Protein AF-A0A0K2G9C5-F1 (afdb_monomer)

Organism: Nitrospira moscoviensis (NCBI:txid42253)

Structure (mmCIF, N/CA/C/O backbone):
data_AF-A0A0K2G9C5-F1
#
_entry.id   AF-A0A0K2G9C5-F1
#
loop_
_atom_site.group_PDB
_atom_site.id
_atom_site.type_symbol
_atom_site.label_atom_id
_atom_site.label_alt_id
_atom_site.label_comp_id
_atom_site.label_asym_id
_atom_site.label_entity_id
_atom_site.label_seq_id
_atom_site.pdbx_PDB_ins_code
_atom_site.Cartn_x
_atom_site.Cartn_y
_atom_site.Cartn_z
_atom_site.occupancy
_atom_site.B_iso_or_equiv
_atom_site.auth_seq_id
_atom_site.auth_comp_id
_atom_site.auth_asym_id
_atom_site.auth_atom_id
_atom_site.pdbx_PDB_model_num
ATOM 1 N N . MET A 1 1 ? 92.216 13.112 1.323 1.00 41.47 1 MET A N 1
ATOM 2 C CA . MET A 1 1 ? 91.656 14.383 0.808 1.00 41.47 1 MET A CA 1
ATOM 3 C C . MET A 1 1 ? 90.267 14.079 0.259 1.00 41.47 1 MET A C 1
ATOM 5 O O . MET A 1 1 ? 90.169 13.139 -0.512 1.00 41.47 1 MET A O 1
ATOM 9 N N . GLY A 1 2 ? 89.225 14.803 0.679 1.00 39.50 2 GLY A 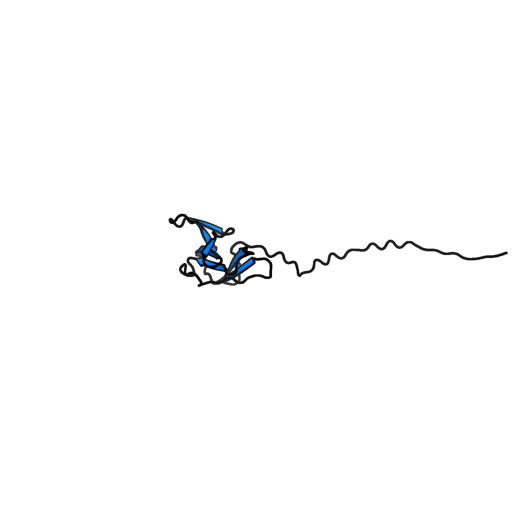N 1
ATOM 10 C CA . GLY A 1 2 ? 87.846 14.628 0.185 1.00 39.50 2 GLY A CA 1
ATOM 11 C C . GLY A 1 2 ? 86.836 14.336 1.298 1.00 39.50 2 GLY A C 1
ATOM 12 O O . GLY A 1 2 ? 86.579 13.184 1.618 1.00 39.50 2 GLY A O 1
ATOM 13 N N . ARG A 1 3 ? 86.314 15.400 1.917 1.00 35.66 3 ARG A N 1
ATOM 14 C CA . ARG A 1 3 ? 85.247 15.400 2.931 1.00 35.66 3 ARG A CA 1
ATOM 15 C C . ARG A 1 3 ? 83.862 15.457 2.270 1.00 35.66 3 ARG A C 1
ATOM 17 O O . ARG A 1 3 ? 83.735 16.048 1.204 1.00 35.66 3 ARG A O 1
ATOM 24 N N . GLY A 1 4 ? 82.844 15.036 3.025 1.00 31.25 4 GLY A N 1
ATOM 25 C CA . GLY A 1 4 ? 81.438 15.444 2.870 1.00 31.25 4 GLY A CA 1
ATOM 26 C C . GLY A 1 4 ? 80.573 14.389 2.175 1.00 31.25 4 GLY A C 1
ATOM 27 O O . GLY A 1 4 ? 81.051 13.709 1.286 1.00 31.25 4 GLY A O 1
ATOM 28 N N . LEU A 1 5 ? 79.307 14.159 2.509 1.00 44.69 5 LEU A N 1
ATOM 29 C CA . LEU A 1 5 ? 78.355 14.866 3.358 1.00 44.69 5 LEU A CA 1
ATOM 30 C C . LEU A 1 5 ? 77.280 13.859 3.804 1.00 44.69 5 LEU A C 1
ATOM 32 O O . LEU A 1 5 ? 76.901 12.948 3.074 1.00 44.69 5 LEU A O 1
ATOM 36 N N . THR A 1 6 ? 76.799 14.076 5.019 1.00 39.97 6 THR A N 1
ATOM 37 C CA . THR A 1 6 ? 75.593 13.529 5.643 1.00 39.97 6 THR A CA 1
ATOM 38 C C . THR A 1 6 ? 74.355 13.564 4.742 1.00 39.97 6 THR A C 1
ATOM 40 O O . THR A 1 6 ? 74.088 14.577 4.101 1.00 39.97 6 THR A O 1
ATOM 43 N N . GLY A 1 7 ? 73.538 12.509 4.798 1.00 34.91 7 GLY A N 1
ATOM 44 C CA . GLY A 1 7 ? 72.218 12.457 4.170 1.00 34.91 7 GLY A CA 1
ATOM 45 C C . GLY A 1 7 ? 71.244 11.597 4.971 1.00 34.91 7 GLY A C 1
ATOM 46 O O . GLY A 1 7 ? 71.027 10.434 4.655 1.00 34.91 7 GLY A O 1
ATOM 47 N N . LEU A 1 8 ? 70.667 12.185 6.018 1.00 43.06 8 LEU A N 1
ATOM 48 C CA . LEU A 1 8 ? 69.480 11.694 6.716 1.00 43.06 8 LEU A CA 1
ATOM 49 C C . LEU A 1 8 ? 68.318 11.564 5.716 1.00 43.06 8 LEU A C 1
ATOM 51 O O . LEU A 1 8 ? 67.971 12.546 5.060 1.00 43.06 8 LEU A O 1
ATOM 55 N N . ARG A 1 9 ? 67.653 10.407 5.656 1.00 40.06 9 ARG A N 1
ATOM 56 C CA . ARG A 1 9 ? 66.242 10.346 5.251 1.00 40.06 9 ARG A CA 1
ATOM 57 C C . ARG A 1 9 ? 65.481 9.460 6.223 1.00 40.06 9 ARG A C 1
ATOM 59 O O . ARG A 1 9 ? 65.503 8.239 6.135 1.00 40.06 9 ARG A O 1
ATOM 66 N N . ALA A 1 10 ? 64.831 10.127 7.171 1.00 43.00 10 ALA A N 1
ATOM 67 C CA . ALA A 1 10 ? 63.748 9.565 7.952 1.00 43.00 10 ALA A CA 1
ATOM 68 C C . ALA A 1 10 ? 62.662 9.065 6.988 1.00 43.00 10 ALA A C 1
ATOM 70 O O . ALA A 1 10 ? 62.103 9.844 6.215 1.00 43.00 10 ALA A O 1
ATOM 71 N N . GLY A 1 11 ? 62.384 7.764 7.012 1.00 41.16 11 GLY A N 1
ATOM 72 C CA . GLY A 1 11 ? 61.179 7.217 6.406 1.00 41.16 11 GLY A CA 1
ATOM 73 C C . GLY A 1 11 ? 59.995 7.604 7.280 1.00 41.16 11 GLY A C 1
ATOM 74 O O . GLY A 1 11 ? 59.713 6.931 8.266 1.00 41.16 11 GLY A O 1
ATOM 75 N N . ALA A 1 12 ? 59.328 8.710 6.957 1.00 50.00 12 ALA A N 1
ATOM 76 C CA . ALA A 1 12 ? 58.020 8.996 7.524 1.00 50.00 12 ALA A CA 1
ATOM 77 C C . ALA A 1 12 ? 57.033 7.984 6.930 1.00 50.00 12 ALA A C 1
ATOM 79 O O . ALA A 1 12 ? 56.676 8.063 5.755 1.00 50.00 12 ALA A O 1
ATOM 80 N N . ALA A 1 13 ? 56.632 7.002 7.736 1.00 50.69 13 ALA A N 1
ATOM 81 C CA . ALA A 1 13 ? 55.495 6.156 7.425 1.00 50.69 13 ALA A CA 1
ATOM 82 C C . ALA A 1 13 ? 54.253 7.054 7.371 1.00 50.69 13 ALA A C 1
ATOM 84 O O . ALA A 1 13 ? 53.757 7.518 8.397 1.00 50.69 13 ALA A O 1
ATOM 85 N N . VAL A 1 14 ? 53.775 7.339 6.161 1.00 50.19 14 VAL A N 1
ATOM 86 C CA . VAL A 1 14 ? 52.467 7.955 5.965 1.00 50.19 14 VAL A CA 1
ATOM 87 C C . VAL A 1 14 ? 51.441 6.884 6.310 1.00 50.19 14 VAL A C 1
ATOM 89 O O . VAL A 1 14 ? 51.135 6.014 5.498 1.00 50.19 14 VAL A O 1
ATOM 92 N N . VAL A 1 15 ? 50.928 6.921 7.539 1.00 48.94 15 VAL A N 1
ATOM 93 C CA . VAL A 1 15 ? 49.672 6.249 7.865 1.00 48.94 15 VAL A CA 1
ATOM 94 C C . VAL A 1 15 ? 48.605 7.003 7.085 1.00 48.94 15 VAL A C 1
ATOM 96 O O . VAL A 1 15 ? 48.138 8.060 7.505 1.00 48.94 15 VAL A O 1
ATOM 99 N N . ALA A 1 16 ? 48.273 6.498 5.899 1.00 50.56 16 ALA A N 1
ATOM 100 C CA . ALA A 1 16 ? 47.087 6.922 5.184 1.00 50.56 16 ALA A CA 1
ATOM 101 C C . ALA A 1 16 ? 45.887 6.490 6.031 1.00 50.56 16 ALA A C 1
ATOM 103 O O . ALA A 1 16 ? 45.383 5.375 5.912 1.00 50.56 16 ALA A O 1
ATOM 104 N N . ALA A 1 17 ? 45.463 7.368 6.939 1.00 54.94 17 ALA A N 1
ATOM 105 C CA . ALA A 1 17 ? 44.134 7.319 7.504 1.00 54.94 17 ALA A CA 1
ATOM 106 C C . ALA A 1 17 ? 43.175 7.490 6.322 1.00 54.94 17 ALA A C 1
ATOM 108 O O . ALA A 1 17 ? 42.924 8.602 5.861 1.00 54.94 17 ALA A O 1
ATOM 109 N N . LEU A 1 18 ? 42.710 6.369 5.771 1.00 56.81 18 LEU A N 1
ATOM 110 C CA . LEU A 1 18 ? 41.583 6.349 4.855 1.00 56.81 18 LEU A CA 1
ATOM 111 C C . LEU A 1 18 ? 40.394 6.878 5.652 1.00 56.81 18 LEU A C 1
ATOM 113 O O . LEU A 1 18 ? 39.745 6.140 6.390 1.00 56.81 18 LEU A O 1
ATOM 117 N N . CYS A 1 19 ? 40.151 8.185 5.549 1.00 46.09 19 CYS A N 1
ATOM 118 C CA . CYS A 1 19 ? 38.882 8.774 5.918 1.00 46.09 19 CYS A CA 1
ATOM 119 C C . CYS A 1 19 ? 37.807 7.977 5.180 1.00 46.09 19 CYS A C 1
ATOM 121 O O . CYS A 1 19 ? 37.665 8.091 3.962 1.00 46.09 19 CYS A O 1
ATOM 123 N N . ALA A 1 20 ? 37.084 7.140 5.919 1.00 54.84 20 ALA A N 1
ATOM 124 C CA . ALA A 1 20 ? 35.892 6.463 5.452 1.00 54.84 20 ALA A CA 1
ATOM 125 C C . ALA A 1 20 ? 34.794 7.516 5.249 1.00 54.84 20 ALA A C 1
ATOM 127 O O . ALA A 1 20 ? 33.864 7.644 6.041 1.00 54.84 20 ALA A O 1
ATOM 128 N N . PHE A 1 21 ? 34.924 8.309 4.186 1.00 57.47 21 PHE A N 1
ATOM 129 C CA . PHE A 1 21 ? 33.829 9.077 3.626 1.00 57.47 21 PHE A CA 1
ATOM 130 C C . PHE A 1 21 ? 32.906 8.076 2.945 1.00 57.47 21 PHE A C 1
ATOM 132 O O . PHE A 1 21 ? 32.997 7.844 1.741 1.00 57.47 21 PHE A O 1
ATOM 139 N N . LEU A 1 22 ? 32.034 7.439 3.727 1.00 59.28 22 LEU A N 1
ATOM 140 C CA . LEU A 1 22 ? 30.858 6.820 3.140 1.00 59.28 22 LEU A CA 1
ATOM 141 C C . LEU A 1 22 ? 30.111 7.947 2.420 1.00 59.28 22 LEU A C 1
ATOM 143 O O . LEU A 1 22 ? 29.742 8.934 3.067 1.00 59.28 22 LEU A O 1
ATOM 147 N N . PRO A 1 23 ? 29.935 7.873 1.091 1.00 54.03 23 PRO A N 1
ATOM 148 C CA . PRO A 1 23 ? 29.151 8.872 0.404 1.00 54.03 23 PRO A CA 1
ATOM 149 C C . PRO A 1 23 ? 27.748 8.802 1.001 1.00 54.03 23 PRO A C 1
ATOM 151 O O . PRO A 1 23 ? 27.080 7.773 0.915 1.00 54.03 23 PRO A O 1
ATOM 154 N N . SER A 1 24 ? 27.290 9.918 1.567 1.00 56.53 24 SER A N 1
ATOM 155 C CA . SER A 1 24 ? 25.913 10.135 2.047 1.00 56.53 24 SER A CA 1
ATOM 156 C C . SER A 1 24 ? 24.838 9.819 0.978 1.00 56.53 24 SER A C 1
ATOM 158 O O . SER A 1 24 ? 23.646 9.803 1.247 1.00 56.53 24 SER A O 1
ATOM 160 N N . CYS A 1 25 ? 25.258 9.523 -0.256 1.00 54.47 25 CYS A N 1
ATOM 161 C CA . CYS A 1 25 ? 24.418 9.113 -1.373 1.00 54.47 25 CYS A CA 1
ATOM 162 C C . CYS A 1 25 ? 23.943 7.644 -1.302 1.00 54.47 25 CYS A C 1
ATOM 164 O O . CYS A 1 25 ? 22.995 7.281 -1.991 1.00 54.47 25 CYS A O 1
ATOM 166 N N . ALA A 1 26 ? 24.556 6.786 -0.479 1.00 56.81 26 ALA A N 1
ATOM 167 C CA . ALA A 1 26 ? 24.174 5.374 -0.369 1.00 56.81 26 ALA A CA 1
ATOM 168 C C . ALA A 1 26 ? 23.254 5.111 0.835 1.00 56.81 26 ALA A C 1
ATOM 170 O O . ALA A 1 26 ? 23.524 4.239 1.661 1.00 56.81 26 ALA A O 1
ATOM 171 N N . GLN A 1 27 ? 22.162 5.867 0.964 1.00 59.25 27 GLN A N 1
ATOM 172 C CA . GLN A 1 27 ? 21.125 5.494 1.922 1.00 59.25 27 GLN A CA 1
ATOM 173 C C . GLN A 1 27 ? 20.442 4.222 1.396 1.00 59.25 27 GLN A C 1
ATOM 175 O O . GLN A 1 27 ? 19.819 4.228 0.336 1.00 59.25 27 GLN A O 1
ATOM 180 N N . ILE A 1 28 ? 20.626 3.098 2.094 1.00 66.81 28 ILE A N 1
ATOM 181 C CA . ILE A 1 28 ? 19.984 1.828 1.742 1.00 66.81 28 ILE A CA 1
ATOM 182 C C . ILE A 1 28 ? 18.502 1.957 2.101 1.00 66.81 28 ILE A C 1
ATOM 184 O O . ILE A 1 28 ? 18.118 1.810 3.259 1.00 66.81 28 ILE A O 1
ATOM 188 N N . TRP A 1 29 ? 17.676 2.256 1.106 1.00 78.25 29 TRP A N 1
ATOM 189 C CA . TRP A 1 29 ? 16.228 2.344 1.253 1.00 78.25 29 TRP A CA 1
ATOM 190 C C . TRP A 1 29 ? 15.639 0.937 1.411 1.00 78.25 29 TRP A C 1
ATOM 192 O O . TRP A 1 29 ? 15.633 0.146 0.469 1.00 78.25 29 TRP A O 1
ATOM 202 N N . LYS A 1 30 ? 15.172 0.608 2.618 1.00 87.38 30 LYS A N 1
ATOM 203 C CA . LYS A 1 30 ? 14.475 -0.649 2.930 1.00 87.38 30 LYS A CA 1
ATOM 204 C C . LYS A 1 30 ? 12.998 -0.364 3.200 1.00 87.38 30 LYS A C 1
ATOM 206 O O . LYS A 1 30 ? 12.694 0.722 3.691 1.00 87.38 30 LYS A O 1
ATOM 211 N N . PRO A 1 31 ? 12.087 -1.309 2.910 1.00 93.62 31 PRO A N 1
ATOM 212 C CA . PRO A 1 31 ? 10.723 -1.182 3.389 1.00 93.62 31 PRO A CA 1
ATOM 213 C C . PRO A 1 31 ? 10.706 -1.264 4.920 1.00 93.62 31 PRO A C 1
ATOM 215 O O . PRO A 1 31 ? 11.414 -2.072 5.523 1.00 93.62 31 PRO A O 1
ATOM 218 N N . GLU A 1 32 ? 9.902 -0.404 5.526 1.00 94.44 32 GLU A N 1
ATOM 219 C CA . GLU A 1 32 ? 9.583 -0.372 6.950 1.00 94.44 32 GLU A CA 1
ATOM 220 C C . GLU A 1 32 ? 8.123 -0.822 7.147 1.00 94.44 32 GLU A C 1
ATOM 222 O O . GLU A 1 32 ? 7.294 -0.603 6.250 1.00 94.44 32 GLU A O 1
ATOM 227 N N . PRO A 1 33 ? 7.780 -1.416 8.306 1.00 96.12 33 PRO A N 1
ATOM 228 C CA . PRO A 1 33 ? 6.387 -1.581 8.709 1.00 96.12 33 PRO A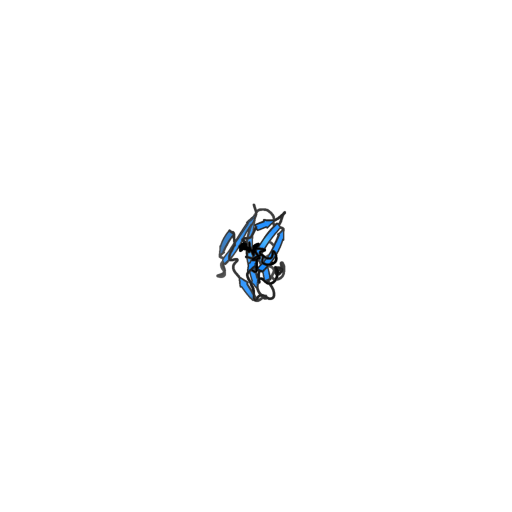 CA 1
ATOM 229 C C . PRO A 1 33 ? 5.621 -0.251 8.641 1.00 96.12 33 PRO A C 1
ATOM 231 O O . PRO A 1 33 ? 6.247 0.811 8.766 1.00 96.12 33 PRO A O 1
ATOM 234 N N . PRO A 1 34 ? 4.287 -0.275 8.458 1.00 96.38 34 PRO A N 1
ATOM 235 C CA . PRO A 1 34 ? 3.471 0.925 8.543 1.00 96.38 34 PRO A CA 1
ATOM 236 C C . PRO A 1 34 ? 3.791 1.716 9.816 1.00 96.38 34 PRO A C 1
ATOM 238 O O . PRO A 1 34 ? 3.721 1.190 10.923 1.00 96.38 34 PRO A O 1
ATOM 241 N N . ARG A 1 35 ? 4.188 2.981 9.665 1.00 95.19 35 ARG A N 1
ATOM 242 C CA . ARG A 1 35 ? 4.684 3.785 10.790 1.00 95.19 35 ARG A CA 1
ATOM 243 C C . ARG A 1 35 ? 3.959 5.124 10.884 1.00 95.19 35 ARG A C 1
ATOM 245 O O . ARG A 1 35 ? 3.914 5.842 9.882 1.00 95.19 35 ARG A O 1
ATOM 252 N N . PRO A 1 36 ? 3.461 5.520 12.069 1.00 94.94 36 PRO A N 1
ATOM 253 C CA . PRO A 1 36 ? 2.911 6.854 12.278 1.00 94.94 36 PRO A CA 1
ATOM 254 C C . PRO A 1 36 ? 3.927 7.967 11.983 1.00 94.94 36 PRO A C 1
ATOM 256 O O . PRO A 1 36 ? 5.100 7.896 12.365 1.00 94.94 36 PRO A O 1
ATOM 259 N N . ILE A 1 37 ? 3.461 9.016 11.312 1.00 94.31 37 ILE A N 1
ATOM 260 C CA . ILE A 1 37 ? 4.208 10.225 10.965 1.00 94.31 37 ILE A CA 1
ATOM 261 C C . ILE A 1 37 ? 3.276 11.446 10.962 1.00 94.31 37 ILE A C 1
ATOM 263 O O . ILE A 1 37 ? 2.495 11.643 10.039 1.00 94.31 37 ILE A O 1
ATOM 267 N N . GLY A 1 38 ? 3.359 12.298 11.985 1.00 88.31 38 GLY A N 1
ATOM 268 C CA . GLY A 1 38 ? 2.718 13.624 11.974 1.00 88.31 38 GLY A CA 1
ATOM 269 C C . GLY A 1 38 ? 1.252 13.653 11.507 1.00 88.31 38 GLY A C 1
ATOM 270 O O . GLY A 1 38 ? 0.923 14.423 10.610 1.00 88.31 38 GLY A O 1
ATOM 271 N N . GLY A 1 39 ? 0.384 12.810 12.082 1.00 90.81 39 GLY A N 1
ATOM 272 C CA . GLY A 1 39 ? -1.046 12.734 11.726 1.00 90.81 39 GLY A CA 1
ATOM 273 C C . GLY A 1 39 ? -1.382 11.829 10.531 1.00 90.81 39 GLY A C 1
ATOM 274 O O . GLY A 1 39 ? -2.529 11.786 10.091 1.00 90.81 39 GLY A O 1
ATOM 275 N N . ALA A 1 40 ? -0.397 11.104 10.007 1.00 97.44 40 ALA A N 1
ATOM 276 C CA . ALA A 1 40 ? -0.555 10.102 8.962 1.00 97.44 40 ALA A CA 1
ATOM 277 C C . ALA A 1 40 ? 0.162 8.799 9.335 1.00 97.44 40 ALA A C 1
ATOM 279 O O . ALA A 1 40 ? 0.884 8.728 10.328 1.00 97.44 40 ALA A O 1
ATOM 280 N N . VAL A 1 41 ? -0.007 7.776 8.505 1.00 98.31 41 VAL A N 1
ATOM 281 C CA . VAL A 1 41 ? 0.785 6.547 8.525 1.00 98.31 41 VAL A CA 1
ATOM 282 C C . VAL A 1 41 ? 1.528 6.428 7.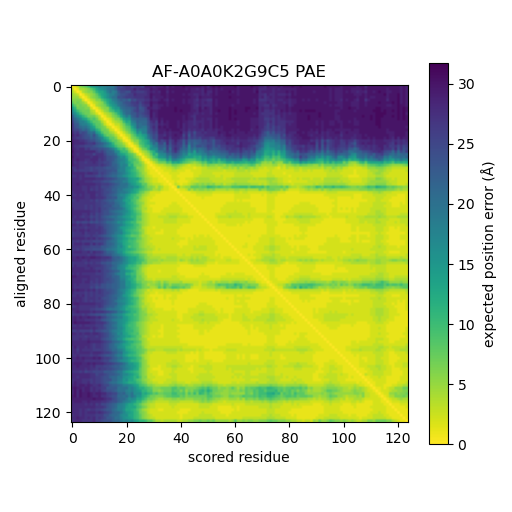206 1.00 98.31 41 VAL A C 1
ATOM 284 O O . VAL A 1 41 ? 0.929 6.525 6.133 1.00 98.31 41 VAL A O 1
ATOM 287 N N . ARG A 1 42 ? 2.838 6.199 7.285 1.00 98.19 42 ARG A N 1
ATOM 288 C CA . ARG A 1 42 ? 3.673 5.897 6.129 1.00 98.19 42 ARG A CA 1
ATOM 289 C C . ARG A 1 42 ? 3.601 4.414 5.820 1.00 98.19 42 ARG A C 1
ATOM 291 O O . ARG A 1 42 ? 3.995 3.596 6.645 1.00 98.19 42 ARG A O 1
ATOM 298 N N . PHE A 1 43 ? 3.175 4.087 4.610 1.00 98.44 43 PHE A N 1
ATOM 299 C CA . PHE A 1 43 ? 3.218 2.740 4.055 1.00 98.44 43 PHE A CA 1
ATOM 300 C C . PHE A 1 43 ? 4.411 2.613 3.124 1.00 98.44 43 PHE A C 1
ATOM 302 O O . PHE A 1 43 ? 4.700 3.545 2.370 1.00 98.44 43 PHE A O 1
ATOM 309 N N . THR A 1 44 ? 5.065 1.451 3.124 1.00 97.88 44 THR A N 1
ATOM 310 C CA . THR A 1 44 ? 6.171 1.185 2.204 1.00 97.88 44 THR A CA 1
ATOM 311 C C . THR A 1 44 ? 6.096 -0.204 1.580 1.00 97.88 44 THR A C 1
ATOM 313 O O . THR A 1 44 ? 5.572 -1.136 2.182 1.00 97.88 44 THR A O 1
ATOM 316 N N . LEU A 1 45 ? 6.620 -0.346 0.362 1.00 98.12 45 LEU A N 1
ATOM 317 C CA . LEU A 1 45 ? 6.721 -1.631 -0.329 1.00 98.12 45 LEU A CA 1
ATOM 318 C C . LEU A 1 45 ? 8.001 -1.687 -1.163 1.00 98.12 45 LEU A C 1
ATOM 320 O O . LEU A 1 45 ? 8.291 -0.760 -1.915 1.00 98.12 45 LEU A O 1
ATOM 324 N N . SER A 1 46 ? 8.745 -2.791 -1.085 1.00 97.19 46 SER A N 1
ATOM 325 C CA . SER A 1 46 ? 9.807 -3.075 -2.055 1.00 97.19 46 SER A CA 1
ATOM 326 C C . SER A 1 46 ? 9.209 -3.771 -3.279 1.00 97.19 46 SER A C 1
ATOM 328 O O . SER A 1 46 ? 8.695 -4.885 -3.180 1.00 97.19 46 SER A O 1
ATOM 330 N N . ALA A 1 47 ? 9.254 -3.102 -4.428 1.00 97.19 47 ALA A N 1
ATOM 331 C CA . ALA A 1 47 ? 8.825 -3.632 -5.717 1.00 97.19 47 ALA A CA 1
ATOM 332 C C . ALA A 1 47 ? 9.704 -3.041 -6.843 1.00 97.19 47 ALA A C 1
ATOM 334 O O . ALA A 1 47 ? 9.274 -2.116 -7.535 1.00 97.19 47 ALA A O 1
ATOM 335 N N . PRO A 1 48 ? 10.943 -3.546 -7.026 1.00 95.88 48 PRO A N 1
ATOM 336 C CA . PRO A 1 48 ? 11.928 -2.943 -7.934 1.00 95.88 48 PRO A CA 1
ATOM 337 C C . PRO A 1 48 ? 11.541 -2.914 -9.409 1.00 95.88 48 PRO A C 1
ATOM 339 O O . PRO A 1 48 ? 11.956 -2.017 -10.133 1.00 95.88 48 PRO A O 1
ATOM 342 N N . GLU A 1 49 ? 10.733 -3.875 -9.844 1.00 95.88 49 GLU A N 1
ATOM 343 C CA . GLU A 1 49 ? 10.296 -4.000 -11.238 1.00 95.88 49 GLU A CA 1
ATOM 344 C C . GLU A 1 49 ? 8.939 -3.330 -11.503 1.00 95.88 49 GLU A C 1
ATOM 346 O O . GLU A 1 49 ? 8.465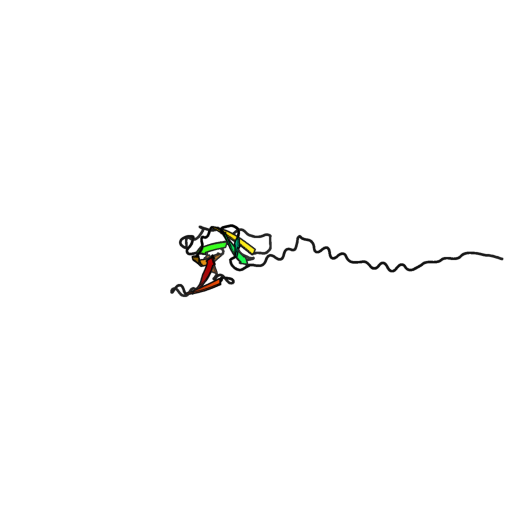 -3.327 -12.639 1.00 95.88 49 GLU A O 1
ATOM 351 N N . ALA A 1 50 ? 8.297 -2.777 -10.468 1.00 97.81 50 ALA A N 1
ATOM 352 C CA . ALA A 1 50 ? 6.986 -2.158 -10.604 1.00 97.81 50 ALA A CA 1
ATOM 353 C C . ALA A 1 50 ? 7.061 -0.860 -11.413 1.00 97.81 50 ALA A C 1
ATOM 355 O O . ALA A 1 50 ? 8.002 -0.076 -11.297 1.00 97.81 50 ALA A O 1
ATOM 356 N N . LYS A 1 51 ? 6.013 -0.597 -12.188 1.00 97.94 51 LYS A N 1
ATOM 357 C CA . LYS A 1 51 ? 5.772 0.688 -12.857 1.00 97.94 51 LYS A CA 1
ATOM 358 C C . LYS A 1 51 ? 4.788 1.539 -12.069 1.00 97.94 51 LYS A C 1
ATOM 360 O O . LYS A 1 51 ? 4.880 2.762 -12.090 1.00 97.94 51 LYS A O 1
ATOM 365 N N . THR A 1 52 ? 3.842 0.897 -11.388 1.00 98.50 52 THR A N 1
ATOM 366 C CA . THR A 1 52 ? 2.877 1.557 -10.504 1.00 98.50 52 THR A CA 1
ATOM 367 C C . THR A 1 52 ? 2.622 0.714 -9.265 1.00 98.50 52 THR A C 1
ATOM 369 O O . THR A 1 52 ? 2.561 -0.516 -9.339 1.00 98.50 52 THR A O 1
ATOM 372 N N . VAL A 1 53 ? 2.432 1.380 -8.129 1.00 98.69 53 VAL A N 1
ATOM 373 C CA . VAL A 1 53 ? 2.031 0.743 -6.875 1.00 98.69 53 VAL A CA 1
ATOM 374 C C . VAL A 1 53 ? 0.939 1.582 -6.231 1.00 98.69 53 VAL A C 1
ATOM 376 O O . VAL A 1 53 ? 1.044 2.805 -6.164 1.00 98.69 53 VAL A O 1
ATOM 379 N N . PHE A 1 54 ? -0.104 0.916 -5.747 1.00 98.81 54 PHE A N 1
ATOM 380 C CA . PHE A 1 54 ? -1.166 1.518 -4.949 1.00 98.81 54 PHE A CA 1
ATOM 381 C C . PHE A 1 54 ? -1.267 0.800 -3.610 1.00 98.81 54 PHE A C 1
ATOM 383 O O . PHE A 1 54 ? -1.159 -0.426 -3.568 1.00 98.81 54 PHE A O 1
ATOM 390 N N . VAL A 1 55 ? -1.532 1.547 -2.539 1.00 98.69 55 VAL A N 1
ATOM 391 C CA . VAL A 1 55 ? -2.028 0.968 -1.286 1.00 98.69 55 VAL A CA 1
ATOM 392 C C . VAL A 1 55 ? -3.555 1.022 -1.306 1.00 98.69 55 VAL A C 1
ATOM 394 O O . VAL A 1 55 ? -4.155 2.025 -1.694 1.00 98.69 55 VAL A O 1
ATOM 397 N N . ILE A 1 56 ? -4.203 -0.082 -0.960 1.00 98.31 56 ILE A N 1
ATOM 398 C CA . ILE A 1 56 ? -5.657 -0.226 -1.033 1.00 98.31 56 ILE A CA 1
ATOM 399 C C . ILE A 1 56 ? -6.127 -0.832 0.278 1.00 98.31 56 ILE A C 1
ATOM 401 O O . ILE A 1 56 ? -5.573 -1.838 0.704 1.00 98.31 56 ILE A O 1
ATOM 405 N N . GLY A 1 57 ? -7.133 -0.240 0.913 1.00 97.94 57 GLY A N 1
ATOM 406 C CA . GLY A 1 57 ? -7.601 -0.717 2.206 1.00 97.94 57 GLY A CA 1
ATOM 407 C C . GLY A 1 57 ? -8.936 -0.132 2.631 1.00 97.94 57 GLY A C 1
ATOM 408 O O . GLY A 1 57 ? -9.592 0.600 1.887 1.00 97.94 57 GLY A O 1
ATOM 409 N N . SER A 1 58 ? -9.340 -0.431 3.862 1.00 98.12 58 SER A N 1
ATOM 410 C CA . SER A 1 58 ? -10.608 0.051 4.419 1.00 98.12 58 SER A CA 1
ATOM 411 C C . SER A 1 58 ? -10.706 1.584 4.427 1.00 98.12 58 SER A C 1
ATOM 413 O O . SER A 1 58 ? -11.781 2.130 4.189 1.00 98.12 58 SER A O 1
ATOM 415 N N . PHE A 1 59 ? -9.585 2.289 4.602 1.00 98.19 59 PHE A N 1
ATOM 416 C CA . PHE A 1 59 ? -9.516 3.756 4.619 1.00 98.19 59 PHE A CA 1
ATOM 417 C C . PHE A 1 59 ? -9.817 4.433 3.272 1.00 98.19 59 PHE A C 1
ATOM 419 O O . PHE A 1 59 ? -10.163 5.611 3.257 1.00 98.19 59 PHE A O 1
ATOM 426 N N . ASN A 1 60 ? -9.704 3.721 2.146 1.00 97.75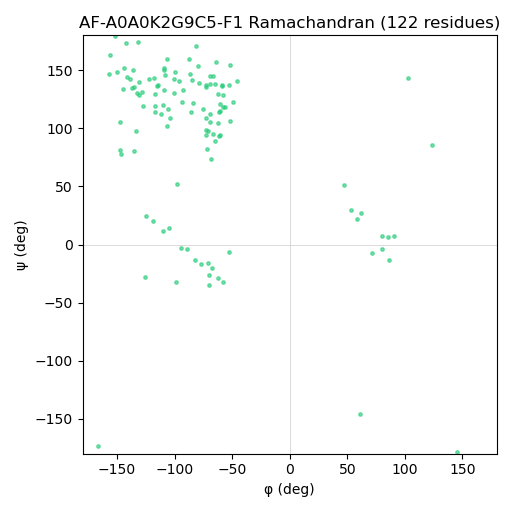 60 ASN A N 1
ATOM 427 C CA . ASN A 1 60 ? -10.086 4.227 0.822 1.00 97.75 60 ASN A CA 1
ATOM 428 C C . ASN A 1 60 ? -11.210 3.399 0.180 1.00 97.75 60 ASN A C 1
ATOM 430 O O . ASN A 1 60 ? -11.387 3.428 -1.038 1.00 97.75 60 ASN A O 1
ATOM 434 N N . GLY A 1 61 ? -11.965 2.654 0.996 1.00 97.75 61 GLY A N 1
ATOM 435 C CA . GLY A 1 61 ? -13.099 1.851 0.542 1.00 97.75 61 GLY A CA 1
ATOM 436 C C . GLY A 1 61 ? -12.719 0.751 -0.449 1.00 97.75 61 GLY A C 1
ATOM 437 O O . GLY A 1 61 ? -13.540 0.384 -1.284 1.00 97.75 61 GLY A O 1
ATOM 438 N N . TRP A 1 62 ? -11.478 0.258 -0.398 1.00 96.75 62 TRP A N 1
ATOM 439 C CA . TRP A 1 62 ? -10.942 -0.729 -1.339 1.00 96.75 62 TRP A CA 1
ATOM 440 C C . TRP A 1 62 ? -10.959 -0.292 -2.817 1.00 96.75 62 TRP A C 1
ATOM 442 O O . TRP A 1 62 ? -10.898 -1.121 -3.731 1.00 96.75 62 TRP A O 1
ATOM 452 N N . VAL A 1 63 ? -11.007 1.018 -3.079 1.00 97.38 63 VAL A N 1
ATOM 453 C CA . VAL A 1 63 ? -11.030 1.564 -4.440 1.00 97.38 63 VAL A CA 1
ATOM 454 C C . VAL A 1 63 ? -9.637 1.480 -5.067 1.00 97.38 63 VAL A C 1
ATOM 456 O O . VAL A 1 63 ? -8.684 2.138 -4.640 1.00 97.38 63 VAL A O 1
ATOM 459 N N . LYS A 1 64 ? -9.516 0.692 -6.142 1.00 95.56 64 LYS A N 1
ATOM 460 C CA . LYS A 1 64 ? -8.291 0.621 -6.952 1.00 95.56 64 LYS A CA 1
ATOM 461 C C . LYS A 1 64 ? -7.948 1.999 -7.512 1.00 95.56 64 LYS A C 1
ATOM 463 O O . LYS A 1 64 ? -8.818 2.699 -8.019 1.00 95.56 64 LYS A O 1
ATOM 468 N N . GLY A 1 65 ? -6.673 2.372 -7.460 1.00 93.38 65 GLY A N 1
ATOM 469 C CA . GLY A 1 65 ? -6.208 3.645 -8.011 1.00 93.38 65 GLY A CA 1
ATOM 470 C C . GLY A 1 65 ? -6.310 4.844 -7.062 1.00 93.38 65 GLY A C 1
ATOM 471 O O . GLY A 1 65 ? -5.696 5.870 -7.336 1.00 93.38 65 GLY A O 1
ATOM 472 N N . ALA A 1 66 ? -7.037 4.731 -5.942 1.00 96.06 66 ALA A N 1
ATOM 473 C CA . ALA A 1 66 ? -7.332 5.871 -5.069 1.00 96.06 66 ALA A CA 1
ATOM 474 C C . ALA A 1 66 ? -6.116 6.404 -4.292 1.00 96.06 66 ALA A C 1
ATOM 476 O O . ALA A 1 66 ? -6.089 7.574 -3.917 1.00 96.06 66 ALA A O 1
ATO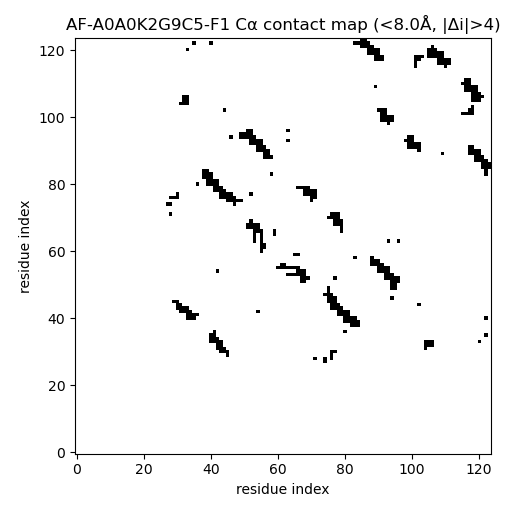M 477 N N . THR A 1 67 ? -5.110 5.564 -4.031 1.00 98.56 67 THR A N 1
ATOM 478 C CA . THR A 1 67 ? -3.938 5.947 -3.227 1.00 98.56 67 THR A CA 1
ATOM 479 C C . THR A 1 67 ? -2.643 5.457 -3.888 1.00 98.56 67 THR A C 1
ATOM 481 O O . THR A 1 67 ? -2.133 4.388 -3.533 1.00 98.56 67 THR A O 1
ATOM 484 N N . PRO A 1 68 ? -2.130 6.183 -4.903 1.00 98.56 68 PRO A N 1
ATOM 485 C CA . PRO A 1 68 ? -0.863 5.859 -5.555 1.00 98.56 68 PRO A CA 1
ATOM 486 C C . PRO A 1 68 ? 0.320 6.054 -4.604 1.00 98.56 68 PRO A C 1
ATOM 488 O O . PRO A 1 68 ? 0.333 6.977 -3.791 1.00 98.56 68 PRO A O 1
ATOM 491 N N . MET A 1 69 ? 1.334 5.204 -4.738 1.00 98.69 69 MET A N 1
ATOM 492 C CA . MET A 1 69 ? 2.606 5.318 -4.028 1.00 98.69 69 MET A CA 1
ATOM 493 C C . MET A 1 69 ? 3.673 5.936 -4.930 1.00 98.69 69 MET A C 1
ATOM 495 O O . MET A 1 69 ? 3.678 5.721 -6.142 1.00 98.69 69 MET A O 1
ATOM 499 N N . ALA A 1 70 ? 4.600 6.681 -4.332 1.00 98.19 70 ALA A N 1
ATOM 500 C CA . ALA A 1 70 ? 5.739 7.269 -5.027 1.00 98.19 70 ALA A CA 1
ATOM 501 C C . ALA A 1 70 ? 6.978 6.376 -4.892 1.00 98.19 70 ALA A C 1
ATOM 503 O O . ALA A 1 70 ? 7.240 5.838 -3.815 1.00 98.19 70 ALA A O 1
ATOM 504 N N . ALA A 1 71 ? 7.759 6.248 -5.965 1.00 96.75 71 ALA A N 1
ATOM 505 C CA . ALA A 1 71 ? 9.063 5.596 -5.910 1.00 96.75 71 ALA A CA 1
ATOM 506 C C . ALA A 1 71 ? 10.062 6.446 -5.102 1.00 96.75 71 ALA A C 1
ATOM 508 O O . ALA A 1 71 ? 10.126 7.668 -5.249 1.00 96.75 71 ALA A O 1
ATOM 509 N N . VAL A 1 72 ? 10.860 5.792 -4.260 1.00 94.31 72 VAL A N 1
ATOM 510 C CA . VAL A 1 72 ? 11.871 6.406 -3.395 1.00 94.31 72 VAL A CA 1
ATOM 511 C C . VAL A 1 72 ? 13.262 6.114 -3.957 1.00 94.31 72 VAL A C 1
ATOM 513 O O . VAL A 1 72 ? 13.818 5.017 -3.817 1.00 94.31 72 VAL A O 1
ATOM 516 N N . GLY A 1 73 ? 13.834 7.125 -4.612 1.00 88.19 73 GLY A N 1
ATOM 517 C CA . GLY A 1 73 ? 15.115 7.007 -5.306 1.00 88.19 73 GLY A CA 1
ATOM 518 C C . GLY A 1 73 ? 15.073 5.957 -6.422 1.00 88.19 73 GLY A C 1
ATOM 519 O O . GLY A 1 73 ? 14.052 5.764 -7.073 1.00 88.19 73 GLY A O 1
ATOM 520 N N . SER A 1 74 ? 16.192 5.264 -6.636 1.00 85.62 74 SER A N 1
ATOM 521 C CA . SER A 1 74 ? 16.348 4.199 -7.643 1.00 85.62 74 SER A CA 1
ATOM 522 C C . SER A 1 74 ? 16.349 2.784 -7.044 1.00 85.62 74 SER A C 1
ATOM 524 O O . SER A 1 74 ? 16.742 1.825 -7.701 1.00 85.62 74 SER A O 1
ATOM 526 N N . SER A 1 75 ? 15.934 2.646 -5.782 1.00 86.31 75 SER A N 1
ATOM 527 C CA . SER A 1 75 ? 16.062 1.410 -4.994 1.00 86.31 75 SER A CA 1
ATOM 528 C C . SER A 1 75 ? 14.964 0.371 -5.241 1.00 86.31 75 SER A C 1
ATOM 530 O O . SER A 1 75 ? 15.074 -0.764 -4.781 1.00 86.31 75 SER A O 1
ATOM 532 N N . GLY A 1 76 ? 13.876 0.763 -5.910 1.00 93.50 76 GLY A N 1
ATOM 533 C CA . GLY A 1 76 ? 12.669 -0.056 -5.987 1.00 93.50 76 GLY A CA 1
ATOM 534 C C . GLY A 1 76 ? 11.772 0.015 -4.751 1.00 93.50 76 GLY A C 1
ATOM 535 O O . GLY A 1 76 ? 10.822 -0.760 -4.646 1.00 93.50 76 GLY A O 1
ATOM 536 N N . LEU A 1 77 ? 12.068 0.906 -3.801 1.00 97.00 77 LEU A N 1
ATOM 537 C CA . LEU A 1 77 ? 11.189 1.204 -2.678 1.00 97.00 77 LEU A CA 1
ATOM 538 C C . LEU A 1 77 ? 10.067 2.149 -3.119 1.00 97.00 77 LEU A C 1
ATOM 540 O O . LEU A 1 77 ? 10.307 3.124 -3.823 1.00 97.00 77 LEU A O 1
ATOM 544 N N . TRP A 1 78 ? 8.856 1.884 -2.647 1.00 98.19 78 TRP A N 1
ATOM 545 C CA . TRP A 1 78 ? 7.675 2.716 -2.834 1.00 98.19 78 TRP A CA 1
ATOM 546 C C . TRP A 1 78 ? 7.178 3.202 -1.480 1.00 98.19 78 TRP A C 1
ATOM 548 O O . TRP A 1 78 ? 7.216 2.437 -0.516 1.00 98.19 78 TRP A O 1
ATOM 558 N N . SER A 1 79 ? 6.682 4.438 -1.400 1.00 98.06 79 SER A N 1
ATOM 559 C CA . SER A 1 79 ? 6.091 4.982 -0.174 1.00 98.06 79 SER A CA 1
ATOM 560 C C . SER A 1 79 ? 4.899 5.898 -0.422 1.00 98.06 79 SER A C 1
ATOM 562 O O . SER A 1 79 ? 4.837 6.581 -1.445 1.00 98.06 79 SER A O 1
ATOM 564 N N . VAL A 1 80 ? 3.988 5.953 0.546 1.00 98.50 80 VAL A N 1
ATOM 565 C CA . VAL A 1 80 ? 2.927 6.963 0.623 1.00 98.50 80 VAL A CA 1
ATOM 566 C C . VAL A 1 80 ? 2.555 7.221 2.074 1.00 98.50 80 VAL A C 1
ATOM 568 O O . VAL A 1 80 ? 2.605 6.313 2.903 1.00 98.50 80 VAL A O 1
ATOM 571 N N . ASP A 1 81 ? 2.150 8.452 2.346 1.00 98.44 81 ASP A N 1
ATOM 572 C CA . ASP A 1 81 ? 1.677 8.896 3.648 1.00 98.44 81 ASP A CA 1
ATOM 573 C C . ASP A 1 81 ? 0.159 9.052 3.582 1.00 98.44 81 ASP A C 1
ATOM 575 O O . ASP A 1 81 ? -0.350 9.858 2.801 1.00 98.44 81 ASP A O 1
ATOM 579 N N . VAL A 1 82 ? -0.571 8.263 4.370 1.00 98.44 82 VAL A N 1
ATOM 580 C CA . VAL A 1 82 ? -2.039 8.284 4.391 1.00 98.44 82 VAL A CA 1
ATOM 581 C C . VAL A 1 82 ? -2.511 8.874 5.717 1.00 98.44 82 VAL A C 1
ATOM 583 O O . VAL A 1 82 ? -2.188 8.311 6.765 1.00 98.44 82 VAL A O 1
ATOM 586 N N . PRO A 1 83 ? -3.272 9.983 5.715 1.00 98.06 83 PRO A N 1
ATOM 587 C CA . PRO A 1 83 ? -3.904 10.499 6.924 1.00 98.06 83 PRO A CA 1
ATOM 588 C C . PRO A 1 83 ? -4.878 9.463 7.489 1.00 98.06 83 PRO A C 1
ATOM 590 O O . PRO A 1 83 ? -5.888 9.153 6.858 1.00 98.06 83 PRO A O 1
ATOM 593 N N . LEU A 1 84 ? -4.576 8.932 8.671 1.00 97.56 84 LEU A N 1
ATOM 594 C CA . LEU A 1 84 ? -5.399 7.949 9.370 1.00 97.56 84 LEU A CA 1
ATOM 595 C C . LEU A 1 84 ? -5.597 8.407 10.811 1.00 97.56 84 LEU A C 1
ATOM 597 O O . LEU A 1 84 ? -4.680 8.938 11.437 1.00 97.56 84 LEU A O 1
ATOM 601 N N . LYS A 1 85 ? -6.813 8.215 11.319 1.00 96.94 85 LYS A N 1
ATOM 602 C CA . LYS A 1 85 ? -7.109 8.391 12.742 1.00 96.94 85 LYS A CA 1
ATOM 603 C C . LYS A 1 85 ? -6.690 7.131 13.497 1.00 96.94 85 LYS A C 1
ATOM 605 O O . LYS A 1 85 ? -6.379 6.119 12.876 1.00 96.94 85 LYS A O 1
ATOM 610 N N . GLU A 1 86 ? -6.712 7.198 14.822 1.00 96.94 86 GLU A N 1
ATOM 611 C CA . GLU A 1 86 ? -6.607 6.008 15.668 1.00 96.94 86 GLU A CA 1
ATOM 612 C C . GLU A 1 86 ? -7.647 4.956 15.255 1.00 96.94 86 GLU A C 1
ATOM 614 O O . GLU A 1 86 ? -8.803 5.284 14.961 1.00 96.94 86 GLU A O 1
ATOM 619 N N . GLY A 1 87 ? -7.221 3.695 15.213 1.00 96.88 87 GLY A N 1
ATOM 620 C CA . GLY A 1 87 ? -8.047 2.578 14.769 1.00 96.88 87 GLY A CA 1
ATOM 621 C C . GLY A 1 87 ? -7.264 1.496 14.033 1.00 96.88 87 GLY A C 1
ATOM 622 O O . GLY A 1 87 ? -6.049 1.580 13.854 1.00 96.88 87 GLY A O 1
ATOM 623 N N . GLU A 1 88 ? -7.990 0.473 13.594 1.00 97.75 88 GLU A N 1
ATOM 624 C CA . GLU A 1 88 ? -7.449 -0.661 12.848 1.00 97.75 88 GLU A CA 1
ATOM 625 C C . GLU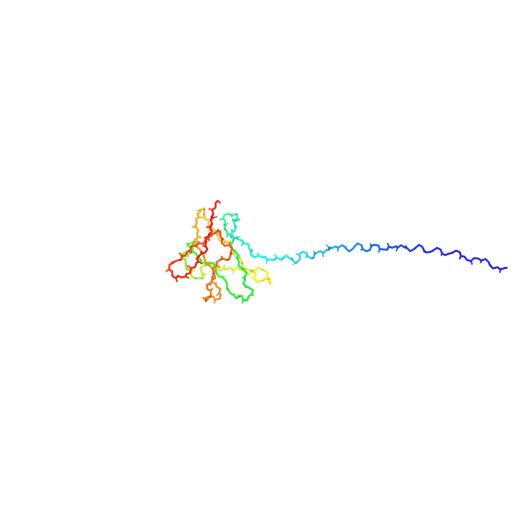 A 1 88 ? -7.913 -0.606 11.393 1.00 97.75 88 GLU A C 1
ATOM 627 O O . GLU A 1 88 ? -9.099 -0.413 11.105 1.00 97.75 88 GLU A O 1
ATOM 632 N N . TYR A 1 89 ? -6.979 -0.791 10.462 1.00 98.12 89 TYR A N 1
ATOM 633 C CA . TYR A 1 89 ? -7.269 -0.728 9.034 1.00 98.12 89 TYR A CA 1
ATOM 634 C C . TYR A 1 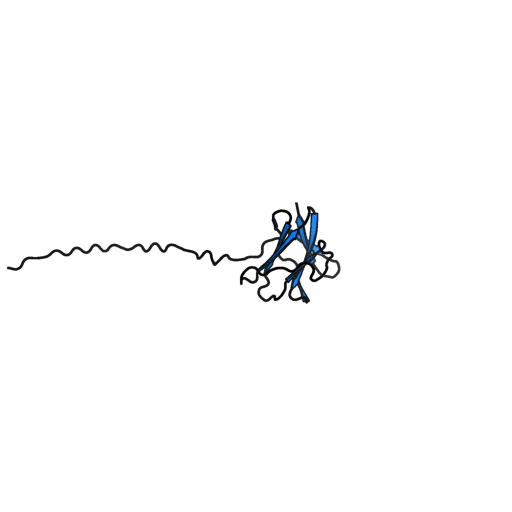89 ? -6.700 -1.937 8.307 1.00 98.12 89 TYR A C 1
ATOM 636 O O . TYR A 1 89 ? -5.511 -2.232 8.409 1.00 98.12 89 TYR A O 1
ATOM 644 N N . THR A 1 90 ? -7.541 -2.608 7.523 1.00 97.94 90 THR A N 1
ATOM 645 C CA . THR A 1 90 ? -7.117 -3.687 6.630 1.00 97.94 90 THR A CA 1
ATOM 646 C C . THR A 1 90 ? -6.638 -3.118 5.303 1.00 97.94 90 THR A C 1
ATOM 648 O O . THR A 1 90 ? -7.220 -2.156 4.797 1.00 97.94 90 THR A O 1
ATOM 651 N N . PHE A 1 91 ? -5.578 -3.691 4.732 1.00 98.25 91 PHE A N 1
ATOM 652 C CA . PHE A 1 91 ? -5.003 -3.216 3.479 1.00 98.25 91 PHE A CA 1
ATOM 653 C C . PHE A 1 91 ? -4.205 -4.284 2.715 1.00 98.25 91 PHE A C 1
ATOM 655 O O . PHE A 1 91 ? -3.794 -5.314 3.252 1.00 98.25 91 PHE A O 1
ATOM 662 N N . MET A 1 92 ? -3.969 -4.001 1.437 1.00 98.00 92 MET A N 1
ATOM 663 C CA . MET A 1 92 ? -3.078 -4.706 0.518 1.00 98.00 92 MET A CA 1
ATOM 664 C C . MET A 1 92 ? -2.370 -3.701 -0.399 1.00 98.00 92 MET A C 1
ATOM 666 O O . MET A 1 92 ? -2.711 -2.515 -0.434 1.00 98.00 92 MET A O 1
ATOM 670 N N . TYR A 1 93 ? -1.421 -4.189 -1.197 1.00 98.44 93 TYR A N 1
ATOM 671 C CA . TYR A 1 93 ? -0.861 -3.430 -2.311 1.00 98.44 93 TYR A CA 1
ATOM 672 C C . TYR A 1 93 ? -1.333 -3.983 -3.655 1.00 98.44 93 TYR A C 1
ATOM 674 O O . TYR A 1 93 ? -1.490 -5.194 -3.818 1.00 98.44 93 TYR A O 1
ATOM 682 N N . LEU A 1 94 ? -1.513 -3.098 -4.635 1.00 98.38 94 LEU A N 1
ATOM 683 C CA . LEU A 1 94 ? -1.756 -3.460 -6.029 1.00 98.38 94 LEU A CA 1
ATOM 684 C C . LEU A 1 94 ? -0.604 -2.949 -6.890 1.00 98.38 94 LEU A C 1
ATOM 686 O O . LEU A 1 94 ? -0.415 -1.741 -7.035 1.00 98.38 94 L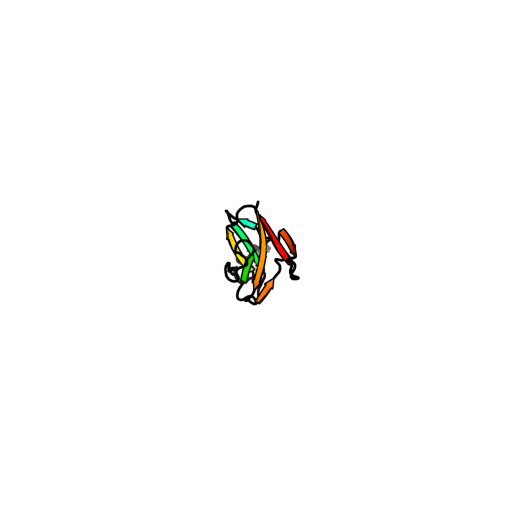EU A O 1
ATOM 690 N N . VAL A 1 95 ? 0.149 -3.883 -7.459 1.00 98.56 95 VAL A N 1
ATOM 691 C CA . VAL A 1 95 ? 1.299 -3.616 -8.322 1.00 98.56 95 VAL A CA 1
ATOM 692 C C . VAL A 1 95 ? 0.887 -3.770 -9.783 1.00 98.56 95 VAL A C 1
ATOM 694 O O . VAL A 1 95 ? 0.257 -4.763 -10.160 1.00 98.56 95 VAL A O 1
ATOM 697 N N . ASP A 1 96 ? 1.226 -2.772 -10.598 1.00 98.25 96 ASP A N 1
ATOM 698 C CA . ASP A 1 96 ? 0.969 -2.733 -12.045 1.00 98.25 96 ASP A CA 1
ATOM 699 C C . ASP A 1 96 ? -0.496 -2.985 -12.431 1.00 98.25 96 ASP A C 1
ATOM 701 O O . ASP A 1 96 ? -0.804 -3.528 -13.489 1.00 98.25 96 ASP A O 1
ATOM 705 N N . GLY A 1 97 ? -1.420 -2.612 -11.541 1.00 97.25 97 GLY A N 1
ATOM 706 C CA . GLY A 1 97 ? -2.866 -2.734 -11.736 1.00 97.25 97 GLY A CA 1
ATOM 707 C C . GLY A 1 97 ? -3.425 -4.161 -11.691 1.00 97.25 97 GLY A C 1
ATOM 708 O O . GLY A 1 97 ? -4.646 -4.324 -11.679 1.00 97.25 97 GLY A O 1
ATOM 709 N N . VAL A 1 98 ? -2.572 -5.187 -11.631 1.00 96.62 98 VAL A N 1
ATOM 710 C CA . VAL A 1 98 ? -2.985 -6.594 -11.791 1.00 96.62 98 VAL A CA 1
ATOM 711 C C . VAL A 1 98 ? -2.551 -7.503 -10.648 1.00 96.62 98 VAL A C 1
ATOM 713 O O . VAL A 1 98 ? -3.229 -8.491 -10.372 1.00 96.62 98 VAL A O 1
ATOM 716 N N . ARG A 1 99 ? -1.445 -7.192 -9.965 1.00 96.69 99 ARG A N 1
ATOM 717 C CA . ARG A 1 99 ? -0.860 -8.079 -8.958 1.00 96.69 99 ARG A CA 1
ATOM 718 C C . ARG A 1 99 ? -1.169 -7.586 -7.554 1.00 96.69 99 ARG A C 1
ATOM 720 O O . ARG A 1 99 ? -0.597 -6.598 -7.100 1.00 96.69 99 ARG A O 1
ATOM 727 N N . TRP A 1 100 ? -2.043 -8.306 -6.863 1.00 96.12 100 TRP A N 1
ATOM 728 C CA . TRP A 1 100 ? -2.262 -8.119 -5.434 1.00 96.12 100 TRP A CA 1
ATOM 729 C C . TRP A 1 100 ? -1.081 -8.664 -4.638 1.00 96.12 100 TRP A C 1
ATOM 731 O O . TRP A 1 100 ? -0.580 -9.753 -4.919 1.00 96.12 100 TRP A O 1
ATOM 741 N N . VAL A 1 101 ? -0.634 -7.894 -3.654 1.00 97.12 101 VAL A N 1
ATOM 742 C CA . VAL A 1 101 ? 0.469 -8.247 -2.765 1.00 97.12 101 VAL A CA 1
ATOM 743 C C . VAL A 1 101 ? -0.011 -8.093 -1.329 1.00 97.12 101 VAL A C 1
ATOM 745 O O . VAL A 1 101 ? -0.387 -6.996 -0.905 1.00 97.12 101 VAL A O 1
ATOM 748 N N . THR A 1 102 ? 0.016 -9.197 -0.583 1.00 96.88 102 THR A N 1
ATOM 749 C CA . THR A 1 102 ? -0.159 -9.177 0.871 1.00 96.88 102 THR A CA 1
ATOM 750 C C . THR A 1 102 ? 0.977 -8.360 1.491 1.00 96.88 102 THR A C 1
ATOM 752 O O . THR A 1 102 ? 2.139 -8.609 1.155 1.00 96.88 102 THR A O 1
ATOM 755 N N . PRO A 1 103 ? 0.684 -7.380 2.364 1.00 96.62 103 PRO A N 1
ATOM 756 C CA . PRO A 1 103 ? 1.712 -6.540 2.965 1.00 96.62 103 PRO A CA 1
ATOM 757 C C . PRO A 1 103 ? 2.701 -7.378 3.789 1.00 96.62 103 PRO A C 1
ATOM 759 O O . PRO A 1 103 ? 2.305 -7.945 4.802 1.00 96.62 103 PRO A O 1
ATOM 762 N N . PRO A 1 104 ? 3.989 -7.462 3.414 1.00 94.75 104 PRO A N 1
ATOM 763 C CA . PRO A 1 104 ? 4.932 -8.351 4.099 1.00 94.75 104 PRO A CA 1
ATOM 764 C C . PRO A 1 104 ? 5.303 -7.874 5.511 1.00 94.75 104 PRO A C 1
ATOM 766 O O . PRO A 1 104 ? 5.866 -8.642 6.282 1.00 94.75 104 PRO A O 1
ATOM 769 N N . LEU A 1 105 ? 5.024 -6.605 5.825 1.00 96.50 105 LEU A N 1
ATOM 770 C CA . LEU A 1 105 ? 5.411 -5.932 7.065 1.00 96.50 105 LEU A CA 1
ATOM 771 C C . LEU A 1 105 ? 4.203 -5.331 7.804 1.00 96.50 105 LEU A C 1
ATOM 773 O O . LEU A 1 105 ? 4.368 -4.338 8.504 1.00 96.50 105 LEU A O 1
ATOM 777 N N . ALA A 1 106 ? 2.991 -5.854 7.594 1.00 97.19 106 ALA A N 1
ATOM 778 C CA . ALA A 1 106 ? 1.826 -5.426 8.372 1.00 97.19 106 ALA A CA 1
ATOM 779 C C . ALA A 1 106 ? 1.974 -5.774 9.864 1.00 97.19 106 ALA A C 1
ATOM 781 O O . ALA A 1 106 ? 2.720 -6.689 10.217 1.00 97.19 106 ALA A O 1
ATOM 782 N N . ASP A 1 107 ? 1.244 -5.051 10.718 1.00 96.44 107 ASP A N 1
ATOM 783 C CA . ASP A 1 107 ? 1.250 -5.267 12.170 1.00 96.44 107 ASP A CA 1
ATOM 784 C C . ASP A 1 107 ? 0.556 -6.583 12.545 1.00 96.44 107 ASP A C 1
ATOM 786 O O . ASP A 1 107 ? 0.959 -7.250 13.496 1.00 96.44 107 ASP A O 1
ATOM 790 N N . ASP A 1 108 ? -0.484 -6.944 11.791 1.00 97.31 108 ASP A N 1
ATOM 791 C CA . ASP A 1 108 ? -1.228 -8.196 11.925 1.00 97.31 108 ASP A CA 1
ATOM 792 C C . ASP A 1 108 ? -1.840 -8.607 10.571 1.00 97.31 108 ASP A C 1
ATOM 794 O O . ASP A 1 108 ? -1.674 -7.917 9.558 1.00 97.31 108 ASP A O 1
ATOM 798 N N . PHE A 1 109 ? -2.544 -9.735 10.530 1.00 96.94 109 PHE A N 1
ATOM 799 C CA . PHE A 1 109 ? -3.109 -10.320 9.324 1.00 96.94 109 PHE A CA 1
ATOM 800 C C . PHE A 1 109 ? -4.515 -10.862 9.556 1.00 96.94 109 PHE A C 1
ATOM 802 O O . PHE A 1 109 ? -4.809 -11.489 10.569 1.00 96.94 109 PHE A O 1
ATOM 809 N N . VAL A 1 110 ? -5.381 -10.694 8.556 1.00 96.50 110 VAL A N 1
ATOM 810 C CA . VAL A 1 110 ? -6.736 -11.252 8.574 1.00 96.50 110 VAL A CA 1
ATOM 811 C C . VAL A 1 110 ? -7.088 -11.854 7.219 1.00 96.50 110 VAL A C 1
ATOM 813 O O . VAL A 1 110 ? -6.837 -11.262 6.168 1.00 96.50 110 VAL A O 1
ATOM 816 N N . THR A 1 111 ? -7.664 -13.054 7.234 1.00 93.19 111 THR A N 1
ATOM 817 C CA . THR A 1 111 ? -8.185 -13.709 6.028 1.00 93.19 111 THR A CA 1
ATOM 818 C C . THR A 1 111 ? -9.468 -13.031 5.567 1.00 93.19 111 THR A C 1
ATOM 820 O O . THR A 1 111 ? -10.342 -12.757 6.387 1.00 93.19 111 THR A O 1
ATOM 823 N N . ASP A 1 112 ? -9.621 -12.814 4.264 1.00 85.75 112 ASP A N 1
ATOM 824 C CA . ASP A 1 112 ? -10.764 -12.080 3.706 1.00 85.75 112 ASP A CA 1
ATOM 825 C C . ASP A 1 112 ? -11.980 -12.957 3.353 1.00 85.75 112 ASP A C 1
ATOM 827 O O . ASP A 1 112 ? -13.016 -12.443 2.938 1.00 85.75 112 ASP A O 1
ATOM 831 N N . GLY A 1 113 ? -11.867 -14.281 3.510 1.00 86.12 113 GLY A N 1
ATOM 832 C CA . GLY A 1 113 ? -12.907 -15.247 3.136 1.00 86.12 113 GLY A CA 1
ATOM 833 C C . GLY A 1 113 ? -12.958 -15.597 1.641 1.00 86.12 113 GLY A C 1
ATOM 834 O O . GLY A 1 113 ? -13.708 -16.494 1.262 1.00 86.12 113 GLY A O 1
ATOM 835 N N . PHE A 1 114 ? -12.131 -14.965 0.804 1.00 83.31 114 PHE A N 1
ATOM 836 C CA . PHE A 1 114 ? -11.992 -15.218 -0.638 1.00 83.31 114 PHE A CA 1
ATOM 837 C C . PHE A 1 114 ? -10.651 -15.876 -1.000 1.00 83.31 114 PHE A C 1
ATOM 839 O O . PHE A 1 114 ? -10.296 -15.984 -2.174 1.00 83.31 114 PHE A O 1
ATOM 846 N N . GLY A 1 115 ? -9.917 -16.346 0.010 1.00 85.25 115 GLY A N 1
ATOM 847 C CA . GLY A 1 115 ? -8.634 -17.026 -0.147 1.00 85.25 115 GLY A CA 1
ATOM 848 C C . GLY A 1 115 ? -7.425 -16.094 -0.112 1.00 85.25 115 GLY A C 1
ATOM 849 O O . GLY A 1 115 ? -6.317 -16.573 -0.339 1.00 85.25 115 GLY A O 1
ATOM 850 N N . GLN A 1 116 ? -7.614 -14.805 0.193 1.00 88.50 116 GLN A N 1
ATOM 851 C CA . GLN A 1 116 ? -6.516 -13.865 0.393 1.00 88.50 116 GLN A CA 1
ATOM 852 C C . GLN A 1 116 ? -6.341 -13.519 1.872 1.00 88.50 116 GLN A C 1
ATOM 854 O O . GLN A 1 116 ? -7.246 -13.651 2.701 1.00 88.50 116 GLN A O 1
ATOM 859 N N . THR A 1 117 ? -5.143 -13.034 2.185 1.00 94.31 117 THR A N 1
ATOM 860 C CA . THR A 1 117 ? -4.796 -12.509 3.502 1.00 94.31 117 THR A CA 1
ATOM 861 C C . THR A 1 117 ? -4.453 -11.033 3.370 1.00 94.31 117 THR A C 1
ATOM 863 O O . THR A 1 117 ? -3.498 -10.665 2.674 1.00 94.31 117 THR A O 1
ATOM 866 N N . ASN A 1 118 ? -5.230 -10.202 4.058 1.00 96.75 118 ASN A N 1
ATOM 867 C CA . ASN A 1 118 ? -5.014 -8.768 4.172 1.00 96.75 118 ASN A CA 1
ATOM 868 C C . ASN A 1 118 ? -4.063 -8.486 5.333 1.00 96.75 118 ASN A C 1
ATOM 870 O O . ASN A 1 118 ? -4.093 -9.183 6.348 1.00 96.75 118 ASN A O 1
ATOM 874 N N . GLY A 1 119 ? -3.250 -7.442 5.196 1.00 97.94 119 GLY A N 1
ATOM 875 C CA . GLY A 1 119 ? -2.519 -6.888 6.329 1.00 97.94 119 GLY A CA 1
ATOM 876 C C . GLY A 1 119 ? -3.428 -5.987 7.159 1.00 97.94 119 GLY A C 1
ATOM 877 O O . GLY A 1 119 ? -4.372 -5.402 6.628 1.00 97.94 119 GLY A O 1
ATOM 878 N N . VAL A 1 120 ? -3.127 -5.854 8.442 1.00 97.94 120 VAL A N 1
ATOM 879 C CA . VAL A 1 120 ? -3.737 -4.903 9.370 1.00 97.94 120 VAL A CA 1
ATOM 880 C C . VAL A 1 120 ? -2.667 -3.909 9.808 1.00 97.94 120 VAL A C 1
ATOM 882 O O . VAL A 1 120 ? -1.527 -4.288 10.071 1.00 97.94 120 VAL A O 1
ATOM 885 N N . VAL A 1 121 ? -3.027 -2.631 9.864 1.00 97.88 121 VAL A N 1
ATOM 886 C CA . VAL A 1 121 ? -2.244 -1.594 10.542 1.00 97.88 121 VAL A CA 1
ATOM 887 C C . VAL A 1 121 ? -3.039 -1.053 11.720 1.00 97.88 121 VAL A C 1
ATOM 889 O O . VAL A 1 121 ? -4.240 -0.797 11.589 1.00 97.88 121 VAL A O 1
ATOM 892 N N . ILE A 1 122 ? -2.367 -0.872 12.856 1.00 96.75 122 ILE A N 1
ATOM 893 C CA . ILE A 1 122 ? -2.970 -0.374 14.093 1.00 96.75 122 ILE A CA 1
ATOM 894 C C . ILE A 1 122 ? -2.414 1.019 14.388 1.00 96.75 122 ILE A C 1
ATOM 896 O O . ILE A 1 122 ? -1.243 1.185 14.730 1.00 96.75 122 ILE A O 1
ATOM 900 N N . VAL A 1 123 ? -3.273 2.031 14.296 1.00 95.94 123 VAL A N 1
ATOM 901 C CA . VAL A 1 123 ? -2.940 3.422 14.620 1.00 95.94 123 VAL A CA 1
ATOM 902 C C . VAL A 1 123 ? -3.327 3.695 16.070 1.00 95.94 123 VAL A C 1
ATOM 904 O O . VAL A 1 123 ? -4.488 3.511 16.439 1.00 95.94 123 VAL A O 1
ATOM 907 N N . ARG A 1 124 ? -2.347 4.111 16.878 1.00 90.12 124 ARG A N 1
ATOM 908 C CA . ARG A 1 124 ? -2.469 4.409 18.313 1.00 90.12 124 ARG A CA 1
ATOM 909 C C . ARG A 1 124 ? -2.001 5.821 18.630 1.00 90.12 124 ARG A C 1
ATOM 911 O O . ARG A 1 124 ? -1.239 6.372 17.800 1.00 90.12 124 ARG A O 1
#

Nearest PDB structures (foldseek):
  5e6z-assembly2_B  TM=8.740E-01  e=2.458E-05  Escherichia coli O139:H28 str. E24377A
  5e70-assembly2_B  TM=8.279E-01  e=2.320E-05  Escherichia coli O139:H28 str. E24377A
  4lq1-assembly1_A  TM=7.956E-01  e=1.227E-05  Escherichia coli
  8sdb-assembly2_B  TM=8.031E-01  e=1.840E-05  Escherichia coli
  4lq1-assembly2_B  TM=8.186E-01  e=2.458E-05  Escherichia coli

pLDDT: mean 85.04, std 20.38, range [31.25, 98.81]

Radius of gyration: 26.94 Å; Cα contacts (8 Å, |Δi|>4): 223; chains: 1; bounding box: 105×32×31 Å

Foldseek 3Di:
DDDDDDDDDDPDPPPPPPPPPPPPVPPQDDFAEFDDDDQWTKGKDQALPFPWKAKAKPLQPRDPPPGTWDDDPNNSMTMDTGRDDFDKMWIWMDTPNHDTGARPRAPDWDDPVPPDITGMHGDD

Mean predicted aligned error: 10.59 Å

InterPro domains:
  IPR013783 Immunoglobulin-like fold [G3DSA:2.60.40.10] (39-124)
  IPR014756 Immunoglobulin E-set [SSF81296] (42-123)
  IPR032640 AMP-activated protein kinase, glycogen-binding domain [PF16561] (49-123)
  IPR050827 CRP1/MDG1 DNA-binding & kinase subunit [PTHR10343] (41-122)

Secondary structure (DSSP, 8-state):
-----------------------TT---------EEETTEEEEEEE-TT-S-EEEEEGGGTT-TTSSBPEEETTTTEEEEEE---SEEEEEEEEETTTEEE--TT-SEEEE-SSS-EEEEEEE-

Sequence (124 aa):
MGRGLTGLRAGAAVVAALCAFLPSCAQIWKPEPPRPIGGAVRFTLSAPEAKTVFVIGSFNGWVKGATPMAAVGSSGLWSVDVPLKEGEYTFMYLVDGVRWVTPPLADDFVTDGFGQTNGVVIVR

Solvent-accessible surface area (backbone atoms only — not comparable to full-atom values): 7740 Å² total; per-residue (Å²): 140,88,83,87,78,91,79,91,77,85,82,77,79,77,78,76,77,74,75,82,73,70,62,86,83,71,71,83,72,70,66,52,50,71,37,82,50,97,70,19,33,36,42,48,42,76,47,68,86,56,88,43,43,24,55,35,21,62,90,61,72,59,41,83,78,75,37,67,40,45,74,50,82,90,67,23,26,31,36,40,74,44,80,53,69,74,47,77,37,47,31,35,32,36,37,65,87,74,43,78,40,60,46,91,48,42,80,44,75,47,73,71,86,82,86,48,56,32,14,26,46,76,43,126

=== Feature glossary ===
Legend for the data blocks above and below:

— What the protein is —

The amino-acid sequence is the protein's primary structure: the linear order of residues from the N-terminus to the C-terminus, written in one-letter code. Everything else here — the 3D coordinates, the secondary structure, the domain annotations — is ultimately a consequence of this string.

Database cross-references. InterPro integrates a dozen domain/family signature databases into unified entries with residue-range hits. GO terms attach function/process/location labels with evidence codes. CATH codes position the fold in a four-level structural taxonomy. Organism is the NCBI-taxonomy species name.

— Where its atoms are —

The mmCIF block holds the 3D Cartesian coordinates of each backbone atom (N, Cα, C, O) in ångströms. mmCIF is the PDB's canonical archive format — a tagged-loop text representation of the atomic model.

The six renders are orthographic views along the three Cartesian axes in both directions. Representation (cartoon, sticks, or surface) and color scheme (sequence-rainbow or by-chain) vary across proteins so the training set covers all the common visualization conventions.

— Local backbone conformation —

Secondary structure is the local, repeating backbone conformation. DSSP classifies it into eight states by reading the hydrogen-bond network: three helix types (H, G, I), two β types (E, B), two non-regular types (T, S), and unstructured coil (-).

SS3 is a coarse helix/strand/coil call (letters a/b/c) made by the P-SEA algorithm from inter-Cα distances and dihedrals. It is less detailed than DSSP but needs only Cα positions.

Backbone dihedral angles. Every residue except chain termini has a φ (preceding-C → N → Cα → C) and a ψ (N → Cα → C → next-N). They are reported in degrees following the IUPAC sign convention. Secondary structure is essentially a statement about which (φ, ψ) basin each residue occupies.

— Global shape and packing —

The geometric summary reports three shape descriptors. Rg (radius of gyration) measures how spread out the Cα atoms are about their centre of mass; compact globular proteins have small Rg, elongated or unfolded ones large. Cα contacts (<8 Å, |i−j|>4) count long-range residue pairs in spatial proximity — high for tightly packed folds, near zero for rods or random coil. The bounding-box extents give the protein's footprint along x, y, z in Å.

Solvent accessibility: the surface area of each residue that a 1.4 Å water probe can touch, in Å². When only backbone atoms are present the absolute values are lower than full-atom SASA (side chains contribute most of the area) and are flagged as backbone-only.

Plot images: a contact map (which residues are close in 3D, as an N×N binary image), a Ramachandran scatter (backbone torsion angles, revealing secondary-structure composition at a glance), and — for AlphaFold structures — a PAE heatmap (pairwise prediction confidence).

— Structural neighborhood —

Foldseek's 3Di representation compresses backbone geometry into a per-residue letter drawn from a learned twenty-state alphabet. It captures the tertiary interaction pattern around each residue — which residues are packed against it in space, regardless of where they are in sequence.

Structural nearest neighbors (via Foldseek easy-search vs the PDB). Reported per hit: target PDB id, E-value, and alignment TM-score. A TM-score above ~0.5 is the conventional threshold for 'same fold'.

— Confidence and disorder —

pLDDT (predicted Local Distance Difference Test) is AlphaFold's per-residue confidence score, ranging from 0 to 100. Values above 90 indicate high confidence (typically well-packed cores); 70–90 is confident; 50–70 low confidence; below 50 usually means the region is disordered or the prediction is unreliable there. AlphaFold stores pLDDT in the mmCIF B-factor column.

For experimental (PDB) structures, the B-factor (temperature factor) quantifies the positional spread of each atom in the crystal — a combination of thermal vibration and static disorder — in units of Å². High B-factors mark flexible loops or poorly resolved regions; low B-factors mark the rigid, well-ordered core.

Predicted Aligned Error (PAE) is an AlphaFold confidence matrix: entry (i, j) is the expected error in the position of residue j, in ångströms, when the prediction is superimposed on the true structure at residue i. Low PAE within a block of residues means that block is internally rigid and well-predicted; high PAE between two blocks means their relative placement is uncertain even if each block individually is confident.